Protein AF-A0A2E0BQM4-F1 (afdb_monomer_lite)

Foldseek 3Di:
DQVLAPDPQLSVQVVQLCVQAVFAADPVGWTKWKAKAALQQAHDPPSPDHQPAFDKAADDLVQWDLPLQDDDDGADKTFHPVVRVVPHDVVNNIWMFMKIGHNNQWRYQHPPPVSGMTGGRMIHGHGTCPDDDDDRPDPPPPPPVDPPDDDDDDDPVPPDDPVVVVVPPDDDDDDDDDD

pLDDT: mean 78.63, std 21.21, range [36.03, 98.5]

Radius of gyration: 24.79 Å; chains: 1; bounding box: 65×55×66 Å

Structure (mmCIF, N/CA/C/O backbone):
data_AF-A0A2E0BQM4-F1
#
_entry.id   AF-A0A2E0BQM4-F1
#
loop_
_atom_site.group_PDB
_atom_site.id
_atom_site.type_symbol
_atom_site.label_atom_id
_atom_site.label_alt_id
_atom_site.label_comp_id
_atom_site.label_asym_id
_atom_site.label_entity_id
_atom_site.label_seq_id
_atom_site.pdbx_PDB_ins_code
_atom_site.Cartn_x
_atom_site.Cartn_y
_atom_site.Cartn_z
_atom_site.occupancy
_atom_site.B_iso_or_equiv
_atom_site.auth_seq_id
_atom_site.auth_comp_id
_atom_site.auth_asym_id
_atom_site.auth_atom_id
_atom_site.pdbx_PDB_model_num
ATOM 1 N N . ASN A 1 1 ? -5.227 -2.076 -16.534 1.00 88.50 1 ASN A N 1
ATOM 2 C CA . ASN A 1 1 ? -4.672 -1.582 -15.253 1.00 88.50 1 ASN A CA 1
ATOM 3 C C . ASN A 1 1 ? -3.156 -1.516 -15.247 1.00 88.50 1 ASN A C 1
ATOM 5 O O . ASN A 1 1 ? -2.644 -0.411 -15.258 1.00 88.50 1 ASN A O 1
ATOM 9 N N . LEU A 1 2 ? -2.417 -2.635 -15.259 1.00 90.25 2 LEU A N 1
ATOM 10 C CA . LEU A 1 2 ? -0.943 -2.590 -15.176 1.00 90.25 2 LEU A CA 1
ATOM 11 C C . LEU A 1 2 ? -0.304 -1.766 -16.303 1.00 90.25 2 LEU A C 1
ATOM 13 O O . LEU A 1 2 ? 0.498 -0.883 -16.030 1.00 90.25 2 LEU A O 1
ATOM 17 N N . MET A 1 3 ? -0.739 -1.988 -17.546 1.00 91.69 3 MET A N 1
ATOM 18 C CA . MET A 1 3 ? -0.240 -1.259 -18.721 1.00 91.69 3 MET A CA 1
ATOM 19 C C . MET A 1 3 ? -0.570 0.244 -18.713 1.00 91.69 3 MET A C 1
ATOM 21 O O . MET A 1 3 ? 0.058 1.006 -19.437 1.00 91.69 3 MET A O 1
ATOM 25 N N . GLU A 1 4 ? -1.519 0.679 -17.876 1.00 94.69 4 GLU A N 1
ATOM 26 C CA . GLU A 1 4 ? -1.858 2.099 -17.688 1.00 94.69 4 GLU A CA 1
ATOM 27 C C . GLU A 1 4 ? -0.923 2.786 -16.680 1.00 94.69 4 GLU A C 1
ATOM 29 O O . GLU A 1 4 ? -0.956 4.006 -16.515 1.00 94.69 4 GLU A O 1
ATOM 34 N N . ASN A 1 5 ? -0.081 2.019 -15.976 1.00 95.88 5 ASN A N 1
ATOM 35 C CA . ASN A 1 5 ? 0.909 2.580 -15.072 1.00 95.88 5 ASN A CA 1
ATOM 36 C C . ASN A 1 5 ? 1.942 3.378 -15.889 1.00 95.88 5 ASN A C 1
ATOM 38 O O . ASN A 1 5 ? 2.628 2.798 -16.732 1.00 95.88 5 ASN A O 1
ATOM 42 N N . PRO A 1 6 ? 2.134 4.681 -15.627 1.00 94.81 6 PRO A N 1
ATOM 43 C CA . PRO A 1 6 ? 3.023 5.516 -16.434 1.00 94.81 6 PRO A CA 1
ATOM 44 C C . PRO A 1 6 ? 4.513 5.168 -16.277 1.00 94.81 6 PRO A C 1
ATOM 46 O O . PRO A 1 6 ? 5.344 5.715 -17.000 1.00 94.81 6 PRO A O 1
ATOM 49 N N . SER A 1 7 ? 4.878 4.308 -15.319 1.00 94.06 7 SER A N 1
ATOM 50 C CA . SER A 1 7 ? 6.255 3.876 -15.084 1.00 94.06 7 SER A CA 1
ATOM 51 C C . SER A 1 7 ? 6.457 2.436 -15.542 1.00 94.06 7 SER A C 1
ATOM 53 O O . SER A 1 7 ? 6.011 1.506 -14.876 1.00 94.06 7 SER A O 1
ATOM 55 N N . MET A 1 8 ? 7.208 2.247 -16.631 1.00 92.50 8 MET A N 1
ATOM 56 C CA . MET A 1 8 ? 7.639 0.919 -17.095 1.00 92.50 8 MET A CA 1
ATOM 57 C C . MET A 1 8 ? 8.394 0.145 -16.009 1.00 92.50 8 MET A C 1
ATOM 59 O O . MET A 1 8 ? 8.201 -1.056 -15.851 1.00 92.50 8 MET A O 1
ATOM 63 N N . GLN A 1 9 ? 9.212 0.846 -15.222 1.00 92.00 9 GLN A N 1
ATOM 64 C CA . GLN A 1 9 ? 9.917 0.253 -14.092 1.00 92.00 9 GLN A CA 1
ATOM 65 C C . GLN A 1 9 ? 8.929 -0.281 -13.047 1.00 92.00 9 GLN A C 1
ATOM 67 O O . GLN A 1 9 ? 9.058 -1.417 -12.607 1.00 92.00 9 GLN A O 1
ATOM 72 N N . SER A 1 10 ? 7.905 0.502 -12.692 1.00 93.19 10 SER A N 1
ATOM 73 C CA . SER A 1 10 ? 6.880 0.051 -11.746 1.00 93.19 10 SER A CA 1
ATOM 74 C C . SER A 1 10 ? 6.067 -1.125 -12.285 1.00 93.19 10 SER A C 1
ATOM 76 O O . SER A 1 10 ? 5.578 -1.914 -11.482 1.00 93.19 10 SER A O 1
ATOM 78 N N . GLN A 1 11 ? 5.889 -1.233 -13.606 1.00 92.81 11 GLN A N 1
ATOM 79 C CA . GLN A 1 11 ? 5.197 -2.369 -14.213 1.00 92.81 11 GLN A CA 1
ATOM 80 C C . GLN A 1 11 ? 5.981 -3.668 -14.002 1.00 92.81 11 GLN A C 1
ATOM 82 O O . GLN A 1 11 ? 5.405 -4.655 -13.556 1.00 92.81 11 GLN A O 1
ATOM 87 N N . GLN A 1 12 ? 7.290 -3.642 -14.274 1.00 90.38 12 GLN A N 1
ATOM 88 C CA . GLN A 1 12 ? 8.190 -4.783 -14.068 1.00 90.38 12 GLN A CA 1
ATOM 89 C C . GLN A 1 12 ? 8.298 -5.146 -12.584 1.00 90.38 12 GLN A C 1
ATOM 91 O O . GLN A 1 12 ? 8.082 -6.288 -12.206 1.00 90.38 12 GLN A O 1
ATOM 96 N N . GLU A 1 13 ? 8.532 -4.153 -11.727 1.00 90.12 13 GLU A N 1
ATOM 97 C CA . GLU A 1 13 ? 8.647 -4.357 -10.280 1.00 90.12 13 GLU A CA 1
ATOM 98 C C . GLU A 1 13 ? 7.381 -4.959 -9.652 1.00 90.12 13 GLU A C 1
ATOM 100 O O . GLU A 1 13 ? 7.465 -5.771 -8.733 1.00 90.12 13 GLU A O 1
ATOM 105 N N . LEU A 1 14 ? 6.198 -4.550 -10.122 1.00 90.56 14 LEU A N 1
ATOM 106 C CA . LEU A 1 14 ? 4.934 -5.096 -9.633 1.00 90.56 14 LEU A CA 1
ATOM 107 C C . LEU A 1 14 ? 4.695 -6.527 -10.126 1.00 90.56 14 LEU A C 1
ATOM 109 O O . LEU A 1 14 ? 4.044 -7.295 -9.425 1.00 90.56 14 LEU A O 1
ATOM 113 N N . TYR A 1 15 ? 5.210 -6.891 -11.300 1.00 85.62 15 TYR A N 1
ATOM 114 C CA . TYR A 1 15 ? 5.159 -8.272 -11.766 1.00 85.62 15 TYR A CA 1
ATOM 115 C C . TYR A 1 15 ? 5.931 -9.189 -10.809 1.00 85.62 15 TYR A C 1
ATOM 117 O O . TYR A 1 15 ? 5.345 -10.138 -10.294 1.00 85.62 15 TYR A O 1
ATOM 125 N N . ASP A 1 16 ? 7.172 -8.826 -10.463 1.00 80.44 16 ASP A N 1
ATOM 126 C CA . ASP A 1 16 ? 7.992 -9.575 -9.500 1.00 80.44 16 ASP A CA 1
ATOM 127 C C . ASP A 1 16 ? 7.273 -9.715 -8.144 1.00 80.44 16 ASP A C 1
ATOM 129 O O . ASP A 1 16 ? 7.233 -10.787 -7.548 1.00 80.44 16 ASP A O 1
ATOM 133 N N . PHE A 1 17 ? 6.650 -8.632 -7.665 1.00 83.75 17 PHE A N 1
ATOM 134 C CA . PHE A 1 17 ? 5.876 -8.626 -6.420 1.00 83.75 17 PHE A CA 1
ATOM 135 C C . PHE A 1 17 ? 4.710 -9.624 -6.438 1.00 83.75 17 PHE A C 1
ATOM 137 O O . PHE A 1 17 ? 4.516 -10.360 -5.477 1.00 83.75 17 PHE A O 1
ATOM 144 N N . LEU A 1 18 ? 3.927 -9.641 -7.519 1.00 84.50 18 LEU A N 1
ATOM 145 C CA . LEU A 1 18 ? 2.749 -10.505 -7.648 1.00 84.50 18 LEU A CA 1
ATOM 146 C C . LEU A 1 18 ? 3.107 -11.968 -7.946 1.00 84.50 18 LEU A C 1
ATOM 148 O O . LEU A 1 18 ? 2.313 -12.853 -7.644 1.00 84.50 18 LEU A O 1
ATOM 152 N N . GLU A 1 19 ? 4.267 -12.232 -8.548 1.00 78.50 19 GLU A N 1
ATOM 153 C CA . GLU A 1 19 ? 4.766 -13.595 -8.761 1.00 78.50 19 GLU A CA 1
ATOM 154 C C . GLU A 1 19 ? 5.287 -14.208 -7.454 1.00 78.50 19 GLU A C 1
ATOM 156 O O . GLU A 1 19 ? 5.035 -15.379 -7.165 1.00 78.50 19 GLU A O 1
ATOM 161 N N . HIS A 1 20 ? 5.981 -13.408 -6.640 1.00 74.12 20 HIS A N 1
ATOM 162 C CA . HIS A 1 20 ? 6.498 -13.836 -5.341 1.00 74.12 20 HIS A CA 1
ATOM 163 C C . HIS A 1 20 ? 5.391 -13.998 -4.294 1.00 74.12 20 HIS A C 1
ATOM 165 O O . HIS A 1 20 ? 5.389 -14.959 -3.521 1.00 74.12 20 HIS A O 1
ATOM 171 N N . GLU A 1 21 ? 4.439 -13.069 -4.277 1.00 71.06 21 GLU A N 1
ATOM 172 C CA . GLU A 1 21 ? 3.349 -13.038 -3.314 1.00 71.06 21 GLU A CA 1
ATOM 173 C C . GLU A 1 21 ? 2.048 -13.440 -4.006 1.00 71.06 21 GLU A C 1
ATOM 175 O O . GLU A 1 21 ? 1.521 -12.694 -4.826 1.00 71.06 21 GLU A O 1
ATOM 180 N N . ASN A 1 22 ? 1.483 -14.595 -3.636 1.00 72.81 22 ASN A N 1
ATOM 181 C CA . ASN A 1 22 ? 0.195 -15.095 -4.144 1.00 72.81 22 ASN A CA 1
ATOM 182 C C . ASN A 1 22 ? -0.996 -14.250 -3.638 1.00 72.81 22 ASN A C 1
ATOM 184 O O . ASN A 1 22 ? -1.876 -14.730 -2.914 1.00 72.81 22 ASN A O 1
ATOM 188 N N . LEU A 1 23 ? -1.011 -12.964 -3.977 1.00 84.25 23 LEU A N 1
ATOM 189 C CA . LEU A 1 23 ? -2.038 -12.020 -3.572 1.00 84.25 23 LEU A CA 1
ATOM 190 C C . LEU A 1 23 ? -3.301 -12.195 -4.420 1.00 84.25 23 LEU A C 1
ATOM 192 O O . LEU A 1 23 ? -3.214 -12.339 -5.641 1.00 84.25 23 LEU A O 1
ATOM 196 N N . PRO A 1 24 ? -4.499 -12.136 -3.809 1.00 87.12 24 PRO A N 1
ATOM 197 C CA . PRO A 1 24 ? -5.743 -12.224 -4.557 1.00 87.12 24 PRO A CA 1
ATOM 198 C C . PRO A 1 24 ? -5.884 -11.073 -5.558 1.00 87.12 24 PRO A C 1
ATOM 200 O O . PRO A 1 24 ? -5.860 -9.899 -5.179 1.00 87.12 24 PRO A O 1
ATOM 203 N N . VAL A 1 25 ? -6.092 -11.419 -6.826 1.00 90.25 25 VAL A N 1
ATOM 204 C CA . VAL A 1 25 ? -6.466 -10.484 -7.892 1.00 90.25 25 VAL A CA 1
ATOM 205 C C . VAL A 1 25 ? -7.991 -10.392 -7.952 1.00 90.25 25 VAL A C 1
ATOM 207 O O . VAL A 1 25 ? -8.690 -11.396 -7.818 1.00 90.25 25 VAL A O 1
ATOM 210 N N . THR A 1 26 ? -8.518 -9.184 -8.115 1.00 90.94 26 THR A N 1
ATOM 211 C CA . THR A 1 26 ? -9.957 -8.922 -8.225 1.00 90.94 26 THR A CA 1
ATOM 212 C C . THR A 1 26 ? -10.405 -8.925 -9.688 1.00 90.94 26 THR A C 1
ATOM 214 O O . THR A 1 26 ? -9.606 -8.697 -10.594 1.00 90.94 26 THR A O 1
ATOM 217 N N . GLU A 1 27 ? -11.700 -9.140 -9.934 1.00 90.75 27 GLU A N 1
ATOM 218 C CA . GLU A 1 27 ? -12.287 -9.223 -11.287 1.00 90.75 27 GLU A CA 1
ATOM 219 C C . GLU A 1 27 ? -12.030 -7.978 -12.153 1.00 90.75 27 GLU A C 1
ATOM 221 O O . GLU A 1 27 ? -11.915 -8.069 -13.371 1.00 90.75 27 GLU A O 1
ATOM 226 N N . ASP A 1 28 ? -11.894 -6.807 -11.530 1.00 93.12 28 ASP A N 1
ATOM 227 C CA . ASP A 1 28 ? -11.590 -5.544 -12.206 1.00 93.12 28 ASP A CA 1
ATOM 228 C C . ASP A 1 28 ? -10.083 -5.302 -12.412 1.00 93.12 28 ASP A C 1
ATOM 230 O O . ASP A 1 28 ? -9.670 -4.186 -12.731 1.00 93.12 28 ASP A O 1
ATOM 234 N N . GLY A 1 29 ? -9.248 -6.326 -12.216 1.00 92.06 29 GLY A N 1
ATOM 235 C CA . GLY A 1 29 ? -7.803 -6.276 -12.442 1.00 92.06 29 GLY A CA 1
ATOM 236 C C . GLY A 1 29 ? -7.038 -5.445 -11.410 1.00 92.06 29 GLY A C 1
ATOM 237 O O . GLY A 1 29 ? -5.984 -4.888 -11.733 1.00 92.06 29 GLY A O 1
ATOM 238 N N . CYS A 1 30 ? -7.585 -5.281 -10.204 1.00 95.75 30 CYS A N 1
ATOM 239 C CA . CYS A 1 30 ? -6.847 -4.802 -9.034 1.00 95.75 30 CYS A CA 1
ATOM 240 C C . CYS A 1 30 ? -6.318 -6.001 -8.232 1.00 95.75 30 CYS A C 1
ATOM 242 O O . CYS A 1 30 ? -6.587 -7.151 -8.568 1.00 95.75 30 CYS A O 1
ATOM 244 N N . PHE A 1 31 ? -5.575 -5.753 -7.158 1.00 94.56 31 PHE A N 1
ATOM 245 C CA . PHE A 1 31 ? -5.162 -6.807 -6.229 1.00 94.56 31 PHE A CA 1
ATOM 246 C C . PHE A 1 31 ? -5.379 -6.379 -4.780 1.00 94.56 31 PHE A C 1
ATOM 248 O O . PHE A 1 31 ? -5.475 -5.185 -4.472 1.00 94.56 31 PHE A O 1
ATOM 255 N N . LEU A 1 32 ? -5.486 -7.369 -3.897 1.00 94.94 32 LEU A N 1
ATOM 256 C CA . LEU A 1 32 ? -5.634 -7.167 -2.463 1.00 94.94 32 LEU A CA 1
ATOM 257 C C . LEU A 1 32 ? -4.279 -7.265 -1.766 1.00 94.94 32 LEU A C 1
ATOM 259 O O . LEU A 1 32 ? -3.522 -8.207 -1.976 1.00 94.94 32 LEU A O 1
ATOM 263 N N . ALA A 1 33 ? -4.003 -6.306 -0.894 1.00 95.06 33 ALA A N 1
ATOM 264 C CA . ALA A 1 33 ? -2.838 -6.289 -0.022 1.00 95.06 33 ALA A CA 1
ATOM 265 C C . ALA A 1 33 ? -3.259 -5.941 1.411 1.00 95.06 33 ALA A C 1
ATOM 267 O O . ALA A 1 33 ? -4.426 -5.651 1.689 1.00 95.06 33 ALA A O 1
ATOM 268 N N . TYR A 1 34 ? -2.301 -5.951 2.330 1.00 94.88 34 TYR A N 1
ATOM 269 C CA . TYR A 1 34 ? -2.534 -5.722 3.750 1.00 94.88 34 TYR A CA 1
ATOM 270 C C . TYR A 1 34 ? -1.820 -4.464 4.228 1.00 94.88 34 TYR A C 1
ATOM 272 O O . TYR A 1 34 ? -0.800 -4.030 3.677 1.00 94.88 34 TYR A O 1
ATOM 280 N N . LYS A 1 35 ? -2.355 -3.874 5.297 1.00 95.12 35 LYS A N 1
ATOM 281 C CA . LYS A 1 35 ? -1.763 -2.712 5.954 1.00 95.12 35 LYS A CA 1
ATOM 282 C C . LYS A 1 35 ? -2.065 -2.723 7.446 1.00 95.12 35 LYS A C 1
ATOM 284 O O . LYS A 1 35 ? -3.229 -2.765 7.829 1.00 95.12 35 LYS A O 1
ATOM 289 N N . ALA A 1 36 ? -1.033 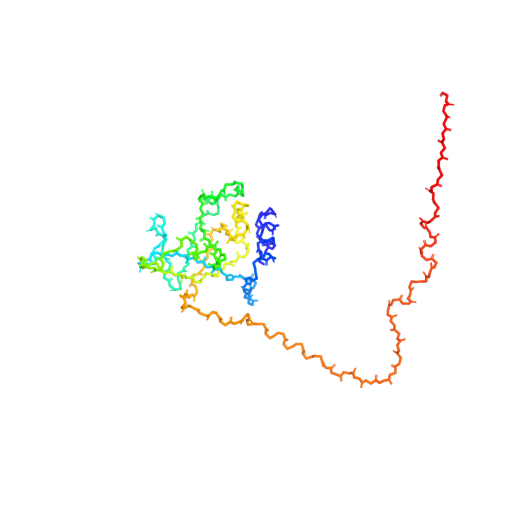-2.614 8.283 1.00 94.75 36 ALA A N 1
ATOM 290 C CA . ALA A 1 36 ? -1.230 -2.384 9.709 1.00 94.75 36 ALA A CA 1
ATOM 291 C C . ALA A 1 36 ? -1.433 -0.888 9.975 1.00 94.75 36 ALA A C 1
ATOM 293 O O . ALA A 1 36 ? -0.713 -0.025 9.451 1.00 94.75 36 ALA A O 1
ATOM 294 N N . VAL A 1 37 ? -2.434 -0.592 10.790 1.00 95.88 37 VAL A N 1
ATOM 295 C CA . VAL A 1 37 ? -2.886 0.746 11.165 1.00 95.88 37 VAL A CA 1
ATOM 296 C C . VAL A 1 37 ? -3.113 0.777 12.670 1.00 95.88 37 VAL A C 1
ATOM 298 O O . VAL A 1 37 ? -3.234 -0.264 13.312 1.00 95.88 37 VAL A O 1
ATOM 301 N N . ARG A 1 38 ? -3.147 1.972 13.248 1.00 95.50 38 ARG A N 1
ATOM 302 C CA . ARG A 1 38 ? -3.345 2.143 14.690 1.00 95.50 38 ARG A CA 1
ATOM 303 C C . ARG A 1 38 ? -4.751 1.702 15.112 1.00 95.50 38 ARG A C 1
ATOM 305 O O . ARG A 1 38 ? -5.635 1.476 14.279 1.00 95.50 38 ARG A O 1
ATOM 312 N N . SER A 1 39 ? -4.978 1.648 16.421 1.00 94.50 39 SER A N 1
ATOM 313 C CA . SER A 1 39 ? -6.292 1.359 17.010 1.00 94.50 39 SER A CA 1
ATOM 314 C C . SER A 1 39 ? -7.399 2.321 16.550 1.00 94.50 39 SER A C 1
ATOM 316 O O . SER A 1 39 ? -8.558 1.927 16.470 1.00 94.50 39 SER A O 1
ATOM 318 N N . ASP A 1 40 ? -7.043 3.558 16.190 1.00 95.62 40 ASP A N 1
ATOM 319 C CA . ASP A 1 40 ? -7.932 4.596 15.650 1.00 95.62 40 ASP A CA 1
ATOM 320 C C . ASP A 1 40 ? -8.010 4.611 14.109 1.00 95.62 40 ASP A C 1
ATOM 322 O O . ASP A 1 40 ? -8.478 5.587 13.524 1.00 95.62 40 ASP A O 1
ATOM 326 N N . PHE A 1 41 ? -7.525 3.554 13.448 1.00 96.38 41 PHE A N 1
ATOM 327 C CA . PHE A 1 41 ? -7.446 3.408 11.989 1.00 96.38 41 PHE A CA 1
ATOM 328 C C . PHE A 1 41 ? -6.559 4.437 11.274 1.00 96.38 41 PHE A C 1
ATOM 330 O O . PHE A 1 41 ? -6.517 4.480 10.040 1.00 96.38 41 PHE A O 1
ATOM 337 N N . LYS A 1 42 ? -5.782 5.248 11.996 1.00 97.00 42 LYS A N 1
ATOM 338 C CA . LYS A 1 42 ? -4.801 6.127 11.358 1.00 97.00 42 LYS A CA 1
ATOM 339 C C . LYS A 1 42 ? -3.549 5.364 10.943 1.00 97.00 42 LYS A C 1
ATOM 341 O O . LYS A 1 42 ? -3.181 4.343 11.528 1.00 97.00 42 LYS A O 1
ATOM 346 N N . ASP A 1 43 ? -2.861 5.868 9.918 1.00 93.94 43 ASP A N 1
ATOM 347 C CA . ASP A 1 43 ? -1.598 5.269 9.487 1.00 93.94 43 ASP A CA 1
ATOM 348 C C . ASP A 1 43 ? -0.551 5.276 10.616 1.00 93.94 43 ASP A C 1
ATOM 350 O O . ASP A 1 43 ? -0.459 6.206 11.421 1.00 93.94 43 ASP A O 1
ATOM 354 N N . LYS A 1 44 ? 0.262 4.217 10.668 1.00 89.31 44 LYS A N 1
ATOM 355 C CA . LYS A 1 44 ? 1.118 3.919 11.819 1.00 89.31 44 LYS A CA 1
ATOM 356 C C . LYS A 1 44 ? 2.161 4.995 12.127 1.00 89.31 44 LYS A C 1
ATOM 358 O O . LYS A 1 44 ? 2.443 5.243 13.300 1.00 89.31 44 LYS A O 1
ATOM 363 N N . TRP A 1 45 ? 2.695 5.674 11.113 1.00 87.44 45 TRP A N 1
ATOM 364 C CA . TRP A 1 45 ? 3.816 6.603 11.287 1.00 87.44 45 TRP A CA 1
ATOM 365 C C . TRP A 1 45 ? 3.377 8.059 11.417 1.00 87.44 45 TRP A C 1
ATOM 367 O O . TRP A 1 45 ? 3.718 8.703 12.407 1.00 87.44 45 TRP A O 1
ATOM 377 N N . LYS A 1 46 ? 2.625 8.593 10.449 1.00 89.56 46 LYS A N 1
ATOM 378 C CA . LYS A 1 46 ? 2.254 10.016 10.424 1.00 89.56 46 LYS A CA 1
ATOM 379 C C . LYS A 1 46 ? 0.896 10.288 11.059 1.00 89.56 46 LYS A C 1
ATOM 381 O O . LYS A 1 46 ? 0.654 11.415 11.479 1.00 89.56 46 LYS A O 1
ATOM 386 N N . GLY A 1 47 ? 0.017 9.290 11.121 1.00 92.88 47 GLY A N 1
ATOM 387 C CA . GLY A 1 47 ? -1.331 9.433 11.671 1.00 92.88 47 GLY A CA 1
ATOM 388 C C . GLY A 1 47 ? -2.215 10.420 10.894 1.00 92.88 47 GLY A C 1
ATOM 389 O O . GLY A 1 47 ? -3.087 11.062 11.471 1.00 92.88 47 GLY A O 1
ATOM 390 N N . THR A 1 48 ? -1.947 10.606 9.602 1.00 94.25 48 THR A N 1
ATOM 391 C CA . THR A 1 48 ? -2.619 11.579 8.728 1.00 94.25 48 THR A CA 1
ATOM 392 C C . THR A 1 48 ? -3.777 10.946 7.961 1.00 94.25 48 THR A C 1
ATOM 394 O O . THR A 1 48 ? -4.853 11.537 7.872 1.00 94.25 48 THR A O 1
ATOM 397 N N . PHE A 1 49 ? -3.576 9.746 7.420 1.00 96.81 49 PHE A N 1
ATOM 398 C CA . PHE A 1 49 ? -4.564 9.065 6.586 1.00 96.81 49 PHE A CA 1
ATOM 399 C C . PHE A 1 49 ? -5.515 8.228 7.435 1.00 96.81 49 PHE A C 1
ATOM 401 O O . PHE A 1 49 ? -5.075 7.522 8.342 1.00 96.81 49 PHE A O 1
ATOM 408 N N . ASP A 1 50 ? -6.811 8.315 7.137 1.00 97.62 50 ASP A N 1
ATOM 409 C CA . ASP A 1 50 ? -7.846 7.466 7.725 1.00 97.62 50 ASP A CA 1
ATOM 410 C C . ASP A 1 50 ? -7.984 6.174 6.922 1.00 97.62 50 ASP A C 1
ATOM 412 O O . ASP A 1 50 ? -8.236 6.218 5.722 1.00 97.62 50 ASP A O 1
ATOM 416 N N . ASN A 1 51 ? -7.809 5.039 7.589 1.00 97.94 51 ASN A N 1
ATOM 417 C CA . ASN A 1 51 ? -7.886 3.714 6.986 1.00 97.94 51 ASN A CA 1
ATOM 418 C C . ASN A 1 51 ? -9.099 2.933 7.498 1.00 97.94 51 ASN A C 1
ATOM 420 O O . ASN A 1 51 ? -9.066 1.704 7.559 1.00 97.94 51 ASN A O 1
ATOM 424 N N . SER A 1 52 ? -10.158 3.624 7.911 1.00 97.81 52 SER A N 1
ATOM 425 C CA . SER A 1 52 ? -11.442 2.979 8.175 1.00 97.81 52 SER A CA 1
ATOM 426 C C . SER A 1 52 ? -11.963 2.309 6.897 1.00 97.81 52 SER A C 1
ATOM 428 O O . SER A 1 52 ? -11.705 2.775 5.786 1.00 97.81 52 SER A O 1
ATOM 430 N N . VAL A 1 53 ? -12.709 1.212 7.033 1.00 97.75 53 VAL A N 1
ATOM 431 C CA . VAL A 1 53 ? -13.275 0.491 5.879 1.00 97.75 53 VAL A CA 1
ATOM 432 C C . VAL A 1 53 ? -14.143 1.429 5.028 1.00 97.75 53 VAL A C 1
ATOM 434 O O . VAL A 1 53 ? -14.934 2.210 5.557 1.00 97.75 53 VAL A O 1
ATOM 437 N N . GLY A 1 54 ? -13.971 1.364 3.707 1.00 97.25 54 GLY A N 1
ATOM 438 C CA . GLY A 1 54 ? -14.598 2.234 2.711 1.00 97.25 54 GLY A CA 1
ATOM 439 C C . GLY A 1 54 ? -13.836 3.533 2.428 1.00 97.25 54 GLY A C 1
ATOM 440 O O . GLY A 1 54 ? -14.243 4.293 1.551 1.00 97.25 54 GLY A O 1
ATOM 441 N N . GLN A 1 55 ? -12.747 3.826 3.149 1.00 98.25 55 GLN A N 1
ATOM 442 C CA . GLN A 1 55 ? -11.930 5.006 2.868 1.00 98.25 55 GLN A CA 1
ATOM 443 C C . GLN A 1 55 ? -10.994 4.779 1.681 1.00 98.25 55 GLN A C 1
ATOM 445 O O . GLN A 1 55 ? -10.392 3.717 1.521 1.00 98.25 55 GLN A O 1
ATOM 450 N N . VAL A 1 56 ? -10.816 5.834 0.889 1.00 98.31 56 VAL A N 1
ATOM 451 C CA . VAL A 1 56 ? -9.824 5.896 -0.185 1.00 98.31 56 VAL A CA 1
ATOM 452 C C . VAL A 1 56 ? -8.699 6.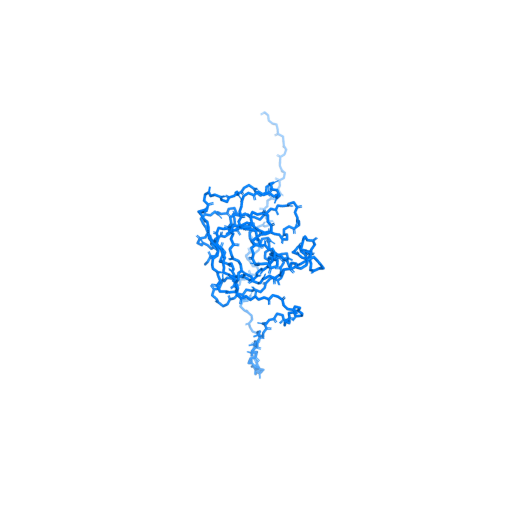814 0.265 1.00 98.31 56 VAL A C 1
ATOM 454 O O . VAL A 1 56 ? -8.907 8.005 0.497 1.00 98.31 56 VAL A O 1
ATOM 457 N N . CYS A 1 57 ? -7.495 6.263 0.384 1.00 98.06 57 CYS A N 1
ATOM 458 C CA . CYS A 1 57 ? -6.300 7.041 0.679 1.00 98.06 57 CYS A CA 1
ATOM 459 C C . CYS A 1 57 ? -5.576 7.347 -0.623 1.00 98.06 57 CYS A C 1
ATOM 461 O O . CYS A 1 57 ? -5.186 6.432 -1.346 1.00 98.06 57 CYS A O 1
ATOM 463 N N . GLU A 1 58 ? -5.358 8.629 -0.902 1.00 97.88 58 GLU A N 1
ATOM 464 C CA . GLU A 1 58 ? -4.657 9.064 -2.104 1.00 97.88 58 GLU A CA 1
ATOM 465 C C . GLU A 1 58 ? -3.688 10.213 -1.835 1.00 97.88 58 GLU A C 1
ATOM 467 O O . GLU A 1 58 ? -3.878 11.052 -0.952 1.00 97.88 58 GLU A O 1
ATOM 472 N N . MET A 1 59 ? -2.623 10.256 -2.626 1.00 96.56 59 MET A N 1
ATOM 473 C CA . MET A 1 59 ? -1.689 11.369 -2.670 1.00 96.56 59 MET A CA 1
ATOM 474 C C . MET A 1 59 ? -1.186 11.581 -4.094 1.00 96.56 59 MET A C 1
ATOM 476 O O . MET A 1 59 ? -1.260 10.695 -4.939 1.00 96.56 59 MET A O 1
ATOM 480 N N . ARG A 1 60 ? -0.636 12.766 -4.384 1.00 97.25 60 ARG A N 1
ATOM 481 C CA . ARG A 1 60 ? -0.028 13.014 -5.699 1.00 97.25 60 ARG A CA 1
ATOM 482 C C . ARG A 1 60 ? 1.086 11.994 -5.944 1.00 97.25 60 ARG A C 1
ATOM 484 O O . ARG A 1 60 ? 2.000 11.916 -5.130 1.00 97.25 60 ARG A O 1
ATOM 491 N N . ARG A 1 61 ? 1.065 11.298 -7.085 1.00 97.00 61 ARG A N 1
ATOM 492 C CA . ARG A 1 61 ? 2.091 10.309 -7.469 1.00 97.00 61 ARG A CA 1
ATOM 493 C C . ARG A 1 61 ? 3.519 10.844 -7.345 1.00 97.00 61 ARG A C 1
ATOM 495 O O . ARG A 1 61 ? 4.364 10.187 -6.765 1.00 97.00 61 ARG A O 1
ATOM 502 N N . ALA A 1 62 ? 3.748 12.092 -7.758 1.00 96.00 62 ALA A N 1
ATOM 503 C CA . ALA A 1 62 ? 5.039 12.780 -7.630 1.00 96.00 62 ALA A CA 1
ATOM 504 C C . ALA A 1 62 ? 5.503 13.040 -6.174 1.00 96.00 62 ALA A C 1
ATOM 506 O O . ALA A 1 62 ? 6.555 13.635 -5.955 1.00 96.00 62 ALA A O 1
ATOM 507 N N . LYS A 1 63 ? 4.698 12.686 -5.165 1.00 95.75 63 LYS A N 1
ATOM 508 C CA . LYS A 1 63 ? 5.060 12.710 -3.737 1.00 95.75 63 LYS A CA 1
ATOM 509 C C . LYS A 1 63 ? 5.389 11.322 -3.184 1.00 95.75 63 LYS A C 1
ATOM 511 O O . LYS A 1 63 ? 5.696 11.222 -1.998 1.00 95.75 63 LYS A O 1
ATOM 516 N N . VAL A 1 64 ? 5.315 10.290 -4.016 1.00 96.12 64 VAL A N 1
ATOM 517 C CA . VAL A 1 64 ? 5.728 8.927 -3.699 1.00 96.12 64 VAL A CA 1
ATOM 518 C C . VAL A 1 64 ? 7.122 8.714 -4.277 1.00 96.12 64 VAL A C 1
ATOM 520 O O . VAL A 1 64 ? 7.379 9.096 -5.414 1.00 96.12 64 VAL A O 1
ATOM 523 N N . ASP A 1 65 ? 8.020 8.148 -3.481 1.00 94.19 65 ASP A N 1
ATOM 524 C CA . ASP A 1 65 ? 9.386 7.846 -3.896 1.00 94.19 65 ASP A CA 1
ATOM 525 C C . ASP A 1 65 ? 9.393 6.621 -4.825 1.00 94.19 65 ASP A C 1
ATOM 527 O O . ASP A 1 65 ? 8.943 5.536 -4.440 1.00 94.19 65 ASP A O 1
ATOM 531 N N . ASP A 1 66 ? 9.904 6.797 -6.037 1.00 93.00 66 ASP A N 1
ATOM 532 C CA . ASP A 1 66 ? 10.043 5.780 -7.079 1.00 93.00 66 ASP A CA 1
ATOM 533 C C . ASP A 1 66 ? 11.366 5.000 -6.989 1.00 93.00 66 ASP A C 1
ATOM 535 O O . ASP A 1 66 ? 11.531 3.969 -7.640 1.00 93.00 66 ASP A O 1
ATOM 539 N N . ASN A 1 67 ? 12.302 5.414 -6.134 1.00 91.31 67 ASN A N 1
ATOM 540 C CA . ASN A 1 67 ? 13.570 4.721 -5.972 1.00 91.31 67 ASN A CA 1
ATOM 541 C C . ASN A 1 67 ? 13.407 3.436 -5.148 1.00 91.31 67 ASN A C 1
ATOM 543 O O . ASN A 1 67 ? 13.408 3.457 -3.909 1.00 91.31 67 ASN A O 1
ATOM 547 N N . ARG A 1 68 ? 13.346 2.288 -5.832 1.00 89.50 68 ARG A N 1
ATOM 548 C CA . ARG A 1 68 ? 13.245 0.954 -5.213 1.00 89.50 68 ARG A CA 1
ATOM 549 C C . ARG A 1 68 ? 14.384 0.594 -4.251 1.00 89.50 68 ARG A C 1
ATOM 551 O O . ARG A 1 68 ? 14.192 -0.237 -3.371 1.00 89.50 68 ARG A O 1
ATOM 558 N N . LYS A 1 69 ? 15.562 1.220 -4.387 1.00 88.56 69 LYS A N 1
ATOM 559 C CA . LYS A 1 69 ? 16.737 0.937 -3.537 1.00 88.56 69 LYS A CA 1
ATOM 560 C C . LYS A 1 69 ? 16.592 1.503 -2.123 1.00 88.56 69 LYS A C 1
ATOM 562 O O . LYS A 1 69 ? 17.391 1.178 -1.250 1.00 88.56 69 LYS A O 1
ATOM 567 N N . VAL A 1 70 ? 15.610 2.379 -1.905 1.00 84.94 70 VAL A N 1
ATOM 568 C CA . VAL A 1 70 ? 15.298 2.946 -0.593 1.00 84.94 70 VAL A CA 1
ATOM 569 C C . VAL A 1 70 ? 14.146 2.170 0.023 1.00 84.94 70 VAL A C 1
ATOM 571 O O . VAL A 1 70 ? 13.050 2.121 -0.529 1.00 84.94 70 VAL A O 1
ATOM 574 N N . GLY A 1 71 ? 14.398 1.601 1.196 1.00 78.00 71 GLY A N 1
ATOM 575 C CA . GLY A 1 71 ? 13.449 0.729 1.866 1.00 78.00 71 GLY A CA 1
ATOM 576 C C . GLY A 1 71 ? 12.233 1.409 2.469 1.00 78.00 71 GLY A C 1
ATOM 577 O O . GLY A 1 71 ? 11.093 1.043 2.199 1.00 78.00 71 GLY A O 1
ATOM 578 N N . CYS A 1 72 ? 12.465 2.400 3.325 1.00 82.75 72 CYS A N 1
ATOM 579 C CA . CYS A 1 72 ? 11.410 3.161 3.982 1.00 82.75 72 CYS A CA 1
ATOM 580 C C . CYS A 1 72 ? 11.496 4.608 3.506 1.00 82.75 72 CYS A C 1
ATOM 582 O O . CYS A 1 72 ? 12.427 5.326 3.870 1.00 82.75 72 CYS A O 1
ATOM 584 N N . SER A 1 73 ? 10.548 5.024 2.667 1.00 88.88 73 SER A N 1
ATOM 585 C CA . SER A 1 73 ? 10.527 6.371 2.096 1.00 88.88 73 SER A CA 1
ATOM 586 C C . SER A 1 73 ? 9.109 6.941 2.016 1.00 88.88 73 SER A C 1
ATOM 588 O O . SER A 1 73 ? 8.180 6.432 2.637 1.00 88.88 73 SER A O 1
ATOM 590 N N . GLN A 1 74 ? 8.925 8.058 1.317 1.00 91.06 74 GLN A N 1
ATOM 591 C CA . GLN A 1 74 ? 7.618 8.685 1.155 1.00 91.06 74 GLN A CA 1
ATOM 592 C C . GLN A 1 74 ? 6.721 7.842 0.246 1.00 91.06 74 GLN A C 1
ATOM 594 O O . GLN A 1 74 ? 7.091 7.508 -0.874 1.00 91.06 74 GLN A O 1
ATOM 599 N N . GLY A 1 75 ? 5.517 7.536 0.718 1.00 92.62 75 GLY A N 1
ATOM 600 C CA . GLY A 1 75 ? 4.528 6.796 -0.051 1.00 92.62 75 GLY A CA 1
ATOM 601 C C . GLY A 1 75 ? 3.438 6.210 0.827 1.00 92.62 75 GLY A C 1
ATOM 602 O O . GLY A 1 75 ? 3.570 6.137 2.054 1.00 92.62 75 GLY A O 1
ATOM 603 N N . LEU A 1 76 ? 2.354 5.786 0.188 1.00 95.62 76 LEU A N 1
ATOM 604 C CA . LEU A 1 76 ? 1.368 4.937 0.830 1.00 95.62 76 LEU A CA 1
ATOM 605 C C . LEU A 1 76 ? 1.863 3.491 0.746 1.00 95.62 76 LEU A C 1
ATOM 607 O O . LEU A 1 76 ? 1.968 2.930 -0.341 1.00 95.62 76 LEU A O 1
ATOM 611 N N . HIS A 1 77 ? 2.193 2.907 1.898 1.00 94.50 77 HIS A N 1
ATOM 612 C CA . HIS A 1 77 ? 2.688 1.532 1.973 1.00 94.50 77 HIS A CA 1
ATOM 613 C C . HIS A 1 77 ? 1.565 0.526 2.220 1.00 94.50 77 HIS A C 1
ATOM 615 O O . HIS A 1 77 ? 0.701 0.764 3.077 1.00 94.50 77 HIS A O 1
ATOM 621 N N . ALA A 1 78 ? 1.663 -0.600 1.523 1.00 94.75 78 ALA A N 1
ATOM 622 C CA . ALA A 1 78 ? 0.908 -1.834 1.715 1.00 94.75 78 ALA A CA 1
ATOM 623 C C . ALA A 1 78 ? 1.812 -3.019 1.333 1.00 94.75 78 ALA A C 1
ATOM 625 O O . ALA A 1 78 ? 2.865 -2.811 0.727 1.00 94.75 78 ALA A O 1
ATOM 626 N N . GLY A 1 79 ? 1.437 -4.240 1.695 1.00 92.94 79 GLY A N 1
ATOM 627 C CA . GLY A 1 79 ? 2.263 -5.407 1.394 1.00 92.94 79 GLY A CA 1
ATOM 628 C C . GLY A 1 79 ? 1.584 -6.733 1.689 1.00 92.94 79 GLY A C 1
ATOM 629 O O . GLY A 1 79 ? 0.389 -6.775 1.997 1.00 92.94 79 GLY A O 1
ATOM 630 N N . ALA A 1 80 ? 2.366 -7.801 1.608 1.00 90.62 80 ALA A N 1
ATOM 631 C CA . ALA A 1 80 ? 1.964 -9.140 1.997 1.00 90.62 80 ALA A CA 1
ATOM 632 C C . ALA A 1 80 ? 1.619 -9.211 3.489 1.00 90.62 80 ALA A C 1
ATOM 634 O O . ALA A 1 80 ? 2.096 -8.423 4.312 1.00 90.62 80 ALA A O 1
ATOM 635 N N . LEU A 1 81 ? 0.782 -10.182 3.853 1.00 88.19 81 LEU A N 1
ATOM 636 C CA . LEU A 1 81 ? 0.323 -10.331 5.231 1.00 88.19 81 LEU A CA 1
ATOM 637 C C . LEU A 1 81 ? 1.489 -10.600 6.193 1.00 88.19 81 LEU A C 1
ATOM 639 O O . LEU A 1 81 ? 1.516 -10.007 7.267 1.00 88.19 81 LEU A O 1
ATOM 643 N N . ASN A 1 82 ? 2.458 -11.433 5.798 1.00 85.44 82 ASN A N 1
ATOM 644 C CA . ASN A 1 82 ? 3.624 -11.772 6.623 1.00 85.44 82 ASN A CA 1
ATOM 645 C C . ASN A 1 82 ? 4.455 -10.530 6.958 1.00 85.44 82 ASN A C 1
ATOM 647 O O . ASN A 1 82 ? 4.733 -10.262 8.128 1.00 85.44 82 ASN A O 1
ATOM 651 N N . TYR A 1 83 ? 4.750 -9.707 5.951 1.00 84.12 83 TYR A N 1
ATOM 652 C CA . TYR A 1 83 ? 5.429 -8.430 6.147 1.00 84.12 83 TYR A CA 1
ATOM 653 C C . TYR A 1 83 ? 4.670 -7.518 7.111 1.00 84.12 83 TYR A C 1
ATOM 655 O O . TYR A 1 83 ? 5.246 -6.940 8.035 1.00 84.12 83 TYR A O 1
ATOM 663 N N . VAL A 1 84 ? 3.354 -7.408 6.925 1.00 86.56 84 VAL A N 1
ATOM 664 C CA . VAL A 1 84 ? 2.495 -6.559 7.755 1.00 86.56 84 VAL A CA 1
ATOM 665 C C . VAL A 1 84 ? 2.391 -7.060 9.190 1.00 86.56 84 VAL A C 1
ATOM 667 O O . VAL A 1 84 ? 2.414 -6.245 10.113 1.00 86.56 84 VAL A O 1
ATOM 670 N N . ALA A 1 85 ? 2.335 -8.373 9.388 1.00 85.19 85 ALA A N 1
ATOM 671 C CA . ALA A 1 85 ? 2.343 -8.998 10.703 1.00 85.19 85 ALA A CA 1
ATOM 672 C C . ALA A 1 85 ? 3.673 -8.772 11.440 1.00 85.19 85 ALA A C 1
ATOM 674 O O . ALA A 1 85 ? 3.660 -8.596 12.655 1.00 85.19 85 ALA A O 1
ATOM 675 N N . ASN A 1 86 ? 4.798 -8.698 10.720 1.00 84.38 86 ASN A N 1
ATOM 676 C CA . ASN A 1 86 ? 6.115 -8.474 11.321 1.00 84.38 86 ASN A CA 1
ATOM 677 C C . ASN A 1 86 ? 6.278 -7.072 11.927 1.00 84.38 86 ASN A C 1
ATOM 679 O O . ASN A 1 86 ? 6.958 -6.923 12.942 1.00 84.38 86 ASN A O 1
ATOM 683 N N . TYR A 1 87 ? 5.686 -6.032 11.321 1.00 83.50 87 TYR A N 1
ATOM 684 C CA . TYR A 1 87 ? 5.777 -4.667 11.861 1.00 83.50 87 TYR A CA 1
ATOM 685 C C . TYR A 1 87 ? 4.516 -4.203 12.593 1.00 83.50 87 TYR A C 1
ATOM 687 O O . TYR A 1 87 ? 4.594 -3.250 13.371 1.00 83.50 87 TYR A O 1
ATOM 695 N N . GLY A 1 88 ? 3.350 -4.793 12.332 1.00 81.88 88 GLY A N 1
ATOM 696 C CA . GLY A 1 88 ? 2.115 -4.569 13.082 1.00 81.88 88 GLY A CA 1
ATOM 697 C C . GLY A 1 88 ? 2.224 -5.126 14.501 1.00 81.88 88 GLY A C 1
ATOM 698 O O . GLY A 1 88 ? 2.911 -6.111 14.731 1.00 81.88 88 GLY A O 1
ATOM 699 N N . SER A 1 89 ? 1.568 -4.495 15.475 1.00 84.88 89 SER A N 1
ATOM 700 C CA . SER A 1 89 ? 1.529 -5.014 16.846 1.00 84.88 89 SER A CA 1
ATOM 701 C C . SER A 1 89 ? 0.085 -5.159 17.308 1.00 84.88 89 SER A C 1
ATOM 703 O O . SER A 1 89 ? -0.497 -4.241 17.885 1.00 84.88 89 SER A O 1
ATOM 705 N N . VAL A 1 90 ? -0.496 -6.330 17.031 1.00 78.56 90 VAL A N 1
ATOM 706 C CA . VAL A 1 90 ? -1.872 -6.667 17.436 1.00 78.56 90 VAL A CA 1
ATOM 707 C C . VAL A 1 90 ? -2.010 -6.614 18.962 1.00 78.56 90 VAL A C 1
ATOM 709 O O . VAL A 1 90 ? -2.980 -6.060 19.468 1.00 78.56 90 VAL A O 1
ATOM 712 N N . ASP A 1 91 ? -0.992 -7.070 19.700 1.00 80.56 91 ASP A N 1
ATOM 713 C CA . ASP A 1 91 ? -0.953 -6.995 21.169 1.00 80.56 91 ASP A CA 1
ATOM 714 C C . ASP A 1 91 ? -0.972 -5.550 21.701 1.00 80.56 91 ASP A C 1
ATOM 716 O O . ASP A 1 91 ? -1.476 -5.293 22.794 1.00 80.56 91 ASP A O 1
ATOM 720 N N . ALA A 1 92 ? -0.451 -4.590 20.927 1.00 82.06 92 ALA A N 1
ATOM 721 C CA . ALA A 1 92 ? -0.502 -3.163 21.248 1.00 82.06 92 ALA A CA 1
ATOM 722 C C . ALA A 1 92 ? -1.788 -2.471 20.750 1.00 82.06 92 ALA A C 1
ATOM 724 O O . ALA A 1 92 ? -1.944 -1.262 20.939 1.00 82.06 92 ALA A O 1
ATOM 725 N N . GLY A 1 93 ? -2.712 -3.219 20.136 1.00 86.31 93 GLY A N 1
ATOM 726 C CA . GLY A 1 93 ? -3.997 -2.726 19.640 1.00 86.31 93 GLY A CA 1
ATOM 727 C C . GLY A 1 93 ? -3.986 -2.221 18.195 1.00 86.31 93 GLY A C 1
ATOM 728 O O . GLY A 1 93 ? -4.926 -1.529 17.804 1.00 86.31 93 GLY A O 1
ATOM 729 N N . ASP A 1 94 ? -2.956 -2.527 17.399 1.00 92.38 94 ASP A N 1
ATOM 730 C CA . ASP A 1 94 ? -2.992 -2.242 15.962 1.00 92.38 94 ASP A CA 1
ATOM 731 C C . ASP A 1 94 ? -4.048 -3.106 15.256 1.00 92.38 94 ASP A C 1
ATOM 733 O O . ASP A 1 94 ? -4.234 -4.284 15.564 1.00 92.38 94 ASP A O 1
ATOM 737 N N . ASN A 1 95 ? -4.682 -2.526 14.240 1.00 93.56 95 ASN A N 1
ATOM 738 C CA . ASN A 1 95 ? -5.569 -3.229 13.322 1.00 93.56 95 ASN A CA 1
ATOM 739 C C . ASN A 1 95 ? -4.818 -3.572 12.032 1.00 93.56 95 ASN A C 1
ATOM 741 O O . ASN A 1 95 ? -3.953 -2.818 11.587 1.00 93.56 95 ASN A O 1
ATOM 745 N N . ILE A 1 96 ? -5.194 -4.667 11.374 1.00 94.88 96 ILE A N 1
ATOM 746 C CA . ILE A 1 96 ? -4.762 -4.961 10.003 1.00 94.88 96 ILE A CA 1
ATOM 747 C C . ILE A 1 96 ? -5.965 -4.769 9.087 1.00 94.88 96 ILE A C 1
ATOM 749 O O . ILE A 1 96 ? -7.027 -5.341 9.321 1.00 94.88 96 ILE A O 1
ATOM 753 N N . VAL A 1 97 ? -5.813 -3.959 8.045 1.00 95.94 97 VAL A N 1
ATOM 754 C CA . VAL A 1 97 ? -6.851 -3.739 7.035 1.00 95.94 97 VAL A CA 1
ATOM 755 C C . VAL A 1 97 ? -6.451 -4.349 5.699 1.00 95.94 97 VAL A C 1
ATOM 757 O O . VAL A 1 97 ? -5.265 -4.450 5.376 1.00 95.94 97 VAL A O 1
ATOM 760 N N . ILE A 1 98 ? -7.461 -4.749 4.932 1.00 96.50 98 ILE A N 1
ATOM 761 C CA . ILE A 1 98 ? -7.334 -5.227 3.559 1.00 96.50 98 ILE A CA 1
ATOM 762 C C . ILE A 1 98 ? -7.529 -4.026 2.641 1.00 96.50 98 ILE A C 1
ATOM 764 O O . ILE A 1 98 ? -8.539 -3.320 2.732 1.00 96.50 98 ILE A O 1
ATOM 768 N N . VAL A 1 99 ? -6.564 -3.801 1.758 1.00 97.50 99 VAL A N 1
ATOM 769 C CA . VAL A 1 99 ? -6.586 -2.706 0.792 1.00 97.50 99 VAL A CA 1
ATOM 770 C C . VAL A 1 99 ? -6.642 -3.249 -0.625 1.00 97.50 99 VAL A C 1
ATOM 772 O O . VAL A 1 99 ? -5.915 -4.175 -0.974 1.00 97.50 99 VAL A O 1
ATOM 775 N N . LYS A 1 100 ? -7.497 -2.653 -1.447 1.00 97.62 100 LYS A N 1
ATOM 776 C CA . LYS A 1 100 ? -7.561 -2.884 -2.884 1.00 97.62 100 LYS A CA 1
ATOM 777 C C . LYS A 1 100 ? -6.707 -1.839 -3.589 1.00 97.62 100 LYS A C 1
ATOM 779 O O . LYS A 1 100 ? -6.881 -0.635 -3.378 1.00 97.62 100 LYS A O 1
ATOM 784 N N . ILE A 1 101 ? -5.777 -2.304 -4.415 1.00 98.00 101 ILE A N 1
ATOM 785 C CA . ILE A 1 101 ? -4.795 -1.465 -5.103 1.00 98.00 101 ILE A CA 1
ATOM 786 C C . ILE A 1 101 ? -4.917 -1.693 -6.601 1.00 98.00 101 ILE A C 1
ATOM 788 O O . ILE A 1 101 ? -4.867 -2.828 -7.074 1.00 98.00 101 ILE A O 1
ATOM 792 N N . ASN A 1 102 ? -5.054 -0.603 -7.354 1.00 97.75 102 ASN A N 1
ATOM 793 C CA . ASN A 1 102 ? -4.972 -0.668 -8.802 1.00 97.75 102 ASN A CA 1
ATOM 794 C C . ASN A 1 102 ? -3.488 -0.680 -9.222 1.00 97.75 102 ASN A C 1
ATOM 796 O O . ASN A 1 102 ? -2.744 0.219 -8.821 1.00 97.75 102 ASN A O 1
ATOM 800 N N . PRO A 1 103 ? -3.045 -1.643 -10.050 1.00 96.56 103 PRO A N 1
ATOM 801 C CA . PRO A 1 103 ? -1.696 -1.673 -10.608 1.00 96.56 103 PRO A CA 1
ATOM 802 C C . PRO A 1 103 ? -1.207 -0.359 -11.236 1.00 96.56 103 PRO A C 1
ATOM 804 O O . PRO A 1 103 ? -0.010 -0.083 -11.190 1.00 96.56 103 PRO A O 1
ATOM 807 N N . GLN A 1 104 ? -2.100 0.478 -11.781 1.00 97.19 104 GLN A N 1
ATOM 808 C CA . GLN A 1 104 ? -1.737 1.788 -12.345 1.00 97.19 104 GLN A CA 1
ATOM 809 C C . GLN A 1 104 ? -1.196 2.769 -11.287 1.00 97.19 104 GLN A C 1
ATOM 811 O O . GLN A 1 104 ? -0.400 3.659 -11.593 1.00 97.19 104 GLN A O 1
ATOM 816 N N . ASP A 1 105 ? -1.628 2.608 -10.034 1.00 97.88 105 ASP A N 1
ATOM 817 C CA . ASP A 1 105 ? -1.337 3.518 -8.926 1.00 97.88 105 ASP A CA 1
ATOM 818 C C . ASP A 1 105 ? -0.079 3.106 -8.143 1.00 97.88 105 ASP A C 1
ATOM 820 O O . ASP A 1 105 ? 0.451 3.896 -7.357 1.00 97.88 105 ASP A O 1
ATOM 824 N N . VAL A 1 106 ? 0.456 1.907 -8.393 1.00 97.06 106 VAL A N 1
ATOM 825 C CA . VAL A 1 106 ? 1.739 1.465 -7.830 1.00 97.06 106 VAL A CA 1
ATOM 826 C C . VAL A 1 106 ? 2.872 2.315 -8.403 1.00 97.06 106 VAL A C 1
ATOM 828 O O . VAL A 1 106 ? 2.860 2.679 -9.579 1.00 97.06 106 VAL A O 1
ATOM 831 N N . VAL A 1 107 ? 3.823 2.690 -7.550 1.00 96.75 107 VAL A N 1
ATOM 832 C CA . VAL A 1 107 ? 4.938 3.584 -7.890 1.00 96.75 107 VAL A CA 1
ATOM 833 C C . VAL A 1 107 ? 6.273 2.861 -7.840 1.00 96.75 107 VAL A C 1
ATOM 835 O O . VAL A 1 107 ? 7.089 3.072 -8.731 1.00 96.75 107 VAL A O 1
ATOM 838 N N . SER A 1 108 ? 6.498 2.037 -6.816 1.00 94.94 108 SER A N 1
ATOM 839 C CA . SER A 1 108 ? 7.707 1.219 -6.708 1.00 94.94 108 SER A CA 1
ATOM 840 C C . SER A 1 108 ? 7.529 0.047 -5.741 1.00 94.94 108 SER A C 1
ATOM 842 O O . SER A 1 108 ? 6.751 0.126 -4.781 1.00 94.94 108 SER A O 1
ATOM 844 N N . VAL A 1 109 ? 8.293 -1.021 -5.961 1.00 92.38 109 VAL A N 1
ATOM 845 C CA . VAL A 1 109 ? 8.411 -2.185 -5.068 1.00 92.38 109 VAL A CA 1
ATOM 846 C C . VAL A 1 109 ? 9.843 -2.225 -4.518 1.00 92.38 109 VAL A C 1
ATOM 848 O O . VAL A 1 109 ? 10.782 -2.576 -5.244 1.00 92.38 109 VAL A O 1
ATOM 851 N N . PRO A 1 110 ? 10.053 -1.798 -3.255 1.00 87.88 110 PRO A N 1
ATOM 852 C CA . PRO A 1 110 ? 11.362 -1.838 -2.616 1.00 87.88 110 PRO A CA 1
ATOM 853 C C . PRO A 1 110 ? 12.010 -3.227 -2.653 1.00 87.88 110 PRO A C 1
ATOM 855 O O . PRO A 1 110 ? 11.365 -4.231 -2.366 1.00 87.88 110 PRO A O 1
ATOM 858 N N . SER A 1 111 ? 13.309 -3.275 -2.955 1.00 80.44 111 SER A N 1
ATOM 859 C CA . SER A 1 111 ? 14.073 -4.530 -3.040 1.00 80.44 111 SER A CA 1
ATOM 860 C C . SER A 1 111 ? 14.602 -5.038 -1.696 1.00 80.44 111 SER A C 1
ATOM 862 O O . SER A 1 111 ? 15.185 -6.110 -1.636 1.00 80.44 111 SER A O 1
ATOM 864 N N . ASP A 1 112 ? 14.505 -4.234 -0.637 1.00 73.75 112 ASP A N 1
ATOM 865 C CA . ASP A 1 112 ? 15.167 -4.459 0.656 1.00 73.75 112 ASP A CA 1
ATOM 866 C C . ASP A 1 112 ? 14.385 -5.364 1.617 1.00 73.75 112 ASP A C 1
ATOM 868 O O . ASP A 1 112 ? 14.824 -5.601 2.739 1.00 73.75 112 ASP A O 1
ATOM 872 N N . CYS A 1 113 ? 13.204 -5.809 1.208 1.00 63.22 113 CYS A N 1
ATOM 873 C CA . CYS A 1 113 ? 12.280 -6.577 2.030 1.00 63.22 113 CYS A CA 1
ATOM 874 C C . CYS A 1 113 ? 11.689 -7.742 1.240 1.00 63.22 113 CYS A C 1
ATOM 876 O O . CYS A 1 113 ? 10.479 -7.914 1.263 1.00 63.22 113 CYS A O 1
ATOM 878 N N . ASP A 1 114 ? 12.522 -8.438 0.460 1.00 71.81 114 ASP A N 1
ATOM 879 C CA . ASP A 1 114 ? 12.146 -9.620 -0.330 1.00 71.81 114 ASP A CA 1
ATOM 880 C C . ASP A 1 114 ? 10.898 -9.423 -1.208 1.00 71.81 114 ASP A C 1
ATOM 882 O O . ASP A 1 114 ? 10.136 -10.349 -1.446 1.00 71.81 114 ASP A O 1
ATOM 886 N N . CYS A 1 115 ? 10.685 -8.192 -1.692 1.00 70.62 115 CYS A N 1
ATOM 887 C CA . CYS A 1 115 ? 9.486 -7.806 -2.436 1.00 70.62 115 CYS A CA 1
ATOM 888 C C . CYS A 1 115 ? 8.176 -8.059 -1.661 1.00 70.62 115 CYS A C 1
ATOM 890 O O . CYS A 1 115 ? 7.147 -8.301 -2.264 1.00 70.62 115 CYS A O 1
ATOM 892 N N . GLU A 1 116 ? 8.161 -7.946 -0.333 1.00 81.00 116 GLU A N 1
ATOM 893 C CA . GLU A 1 116 ? 6.938 -8.159 0.454 1.00 81.00 116 GLU A CA 1
ATOM 894 C C . GLU A 1 116 ? 6.126 -6.867 0.698 1.00 81.00 116 GLU A C 1
ATOM 896 O O . GLU A 1 116 ? 5.036 -6.895 1.280 1.00 81.00 116 GLU A O 1
ATOM 901 N N . LYS A 1 117 ? 6.624 -5.699 0.264 1.00 90.06 117 LYS A N 1
ATOM 902 C CA . LYS A 1 117 ? 5.923 -4.407 0.378 1.00 90.06 117 LYS A CA 1
ATOM 903 C C . LYS A 1 117 ? 5.993 -3.610 -0.916 1.00 90.06 117 LYS A C 1
ATOM 905 O O . LYS A 1 117 ? 6.921 -3.761 -1.701 1.00 90.06 117 LYS A O 1
ATOM 910 N N . LEU A 1 118 ? 5.068 -2.672 -1.079 1.00 93.69 118 LEU A N 1
ATOM 911 C CA . LEU A 1 118 ? 5.054 -1.723 -2.188 1.00 93.69 118 LEU A CA 1
ATOM 912 C C . LEU A 1 118 ? 4.738 -0.300 -1.727 1.00 93.69 118 LEU A C 1
ATOM 914 O O . LEU A 1 118 ? 4.235 -0.062 -0.623 1.00 93.69 118 LEU A O 1
ATOM 918 N N . ARG A 1 119 ? 5.013 0.653 -2.616 1.00 95.62 119 ARG A N 1
ATOM 919 C CA . ARG A 1 119 ? 4.606 2.055 -2.526 1.00 95.62 119 ARG A CA 1
ATOM 920 C C . ARG A 1 119 ? 3.577 2.343 -3.613 1.00 95.62 119 ARG A C 1
ATOM 922 O O . ARG A 1 119 ? 3.849 2.149 -4.794 1.00 95.62 119 ARG A O 1
ATOM 929 N N . THR A 1 120 ? 2.412 2.842 -3.218 1.00 97.06 120 THR A N 1
ATOM 930 C CA . THR A 1 120 ? 1.348 3.288 -4.130 1.00 97.06 120 THR A CA 1
ATOM 931 C C . THR A 1 120 ? 1.013 4.761 -3.892 1.00 97.06 120 THR A C 1
ATOM 933 O O . THR A 1 120 ? 1.333 5.327 -2.841 1.00 97.06 120 THR A O 1
ATOM 936 N N . CYS A 1 121 ? 0.386 5.412 -4.871 1.00 97.56 121 CYS A N 1
ATOM 937 C CA . CYS A 1 121 ? -0.217 6.730 -4.699 1.00 97.56 121 CYS A CA 1
ATOM 938 C C . CYS A 1 121 ? -1.702 6.681 -4.330 1.00 97.56 121 CYS A C 1
ATOM 940 O O . CYS A 1 121 ? -2.233 7.709 -3.906 1.00 97.56 121 CYS A O 1
ATOM 942 N N . LYS A 1 122 ? -2.358 5.520 -4.453 1.00 98.31 122 LYS A N 1
ATOM 943 C CA . LYS A 1 122 ? -3.780 5.349 -4.142 1.00 98.31 122 LYS A CA 1
ATOM 944 C C . LYS A 1 122 ? -4.129 3.913 -3.745 1.00 98.31 122 LYS A C 1
ATOM 946 O O . LYS A 1 122 ? -3.617 2.960 -4.331 1.00 98.31 122 LYS A O 1
ATOM 951 N N . TYR A 1 123 ? -5.019 3.764 -2.768 1.00 98.31 123 TYR A N 1
ATOM 952 C CA . TYR A 1 123 ? -5.708 2.506 -2.468 1.00 98.31 123 TYR A CA 1
ATOM 953 C C . TYR A 1 123 ? -7.072 2.760 -1.826 1.00 98.31 123 TYR A C 1
ATOM 955 O O . TYR A 1 123 ? -7.329 3.837 -1.281 1.00 98.31 123 TYR A O 1
ATOM 963 N N . GLU A 1 124 ? -7.919 1.739 -1.844 1.00 98.50 124 GLU A N 1
ATOM 964 C CA . GLU A 1 124 ? -9.193 1.697 -1.128 1.00 98.50 124 GLU A CA 1
ATOM 965 C C . GLU A 1 124 ? -9.125 0.664 -0.002 1.00 98.50 124 GLU A C 1
ATOM 967 O O . GLU A 1 124 ? -8.646 -0.449 -0.210 1.00 98.50 124 GLU A O 1
ATOM 972 N N . VAL A 1 125 ? -9.603 1.008 1.191 1.00 98.12 125 VAL A N 1
ATOM 973 C CA . VAL A 1 125 ? -9.741 0.049 2.290 1.00 98.12 125 VAL A CA 1
ATOM 974 C C . VAL A 1 125 ? -11.049 -0.712 2.126 1.00 98.12 125 VAL A C 1
ATOM 976 O O . VAL A 1 125 ? -12.123 -0.138 2.279 1.00 98.12 125 VAL A O 1
ATOM 979 N N . VAL A 1 126 ? -10.973 -2.013 1.863 1.00 97.44 126 VAL A N 1
ATOM 980 C CA . VAL A 1 126 ? -12.150 -2.837 1.536 1.00 97.44 126 VAL A CA 1
ATOM 981 C C . VAL A 1 126 ? -12.616 -3.722 2.688 1.00 97.44 126 VAL A C 1
ATOM 983 O O . VAL A 1 126 ? -13.731 -4.235 2.659 1.00 97.44 126 VAL A O 1
ATOM 986 N N . GLY A 1 127 ? -11.804 -3.886 3.733 1.00 95.69 127 GLY A N 1
ATOM 987 C CA . GLY A 1 127 ? -12.195 -4.694 4.881 1.00 95.69 127 GLY A CA 1
ATOM 988 C C . GLY A 1 127 ? -11.211 -4.641 6.038 1.00 95.69 127 GLY A C 1
ATOM 989 O O . GLY A 1 127 ? -10.069 -4.207 5.896 1.00 95.69 127 GLY A O 1
ATOM 990 N N . LEU A 1 128 ? -11.671 -5.107 7.195 1.00 94.19 128 LEU A N 1
ATOM 991 C CA . LEU A 1 128 ? -10.819 -5.401 8.340 1.00 94.19 128 LEU A CA 1
ATOM 992 C C . LEU A 1 128 ? -10.365 -6.858 8.240 1.00 94.19 128 LEU A C 1
ATOM 994 O O . LEU A 1 128 ? -11.183 -7.747 8.005 1.00 94.19 128 LEU A O 1
ATOM 998 N N . TYR A 1 129 ? -9.079 -7.108 8.444 1.00 90.81 129 TYR A N 1
ATOM 999 C CA . TYR A 1 129 ? -8.564 -8.464 8.543 1.00 90.81 129 TYR A CA 1
ATOM 1000 C C . TYR A 1 129 ? -8.947 -9.054 9.908 1.00 90.81 129 TYR A C 1
ATOM 1002 O O . TYR A 1 129 ? -8.513 -8.555 10.945 1.00 90.81 129 TYR A O 1
ATOM 1010 N N . GLN A 1 130 ? -9.781 -10.097 9.914 1.00 83.62 130 GLN A N 1
ATOM 1011 C CA . GLN A 1 130 ? -10.299 -10.735 11.136 1.00 83.62 130 GLN A CA 1
ATOM 1012 C C . GLN A 1 130 ? -9.623 -12.081 11.464 1.00 83.62 130 GLN A C 1
ATOM 1014 O O . GLN A 1 130 ? -10.069 -12.780 12.370 1.00 83.62 130 GLN A O 1
ATOM 1019 N N . GLY A 1 131 ? -8.551 -12.452 10.756 1.00 72.62 131 GLY A N 1
ATOM 1020 C CA . GLY A 1 131 ? -7.985 -13.806 10.793 1.00 72.62 131 GLY A CA 1
ATOM 1021 C C . GLY A 1 131 ? -8.380 -14.617 9.558 1.00 72.62 131 GLY A C 1
ATOM 1022 O O . GLY A 1 131 ? -8.687 -14.011 8.537 1.00 72.62 131 GLY A O 1
ATOM 1023 N N . GLU A 1 132 ? -8.303 -15.955 9.654 1.00 53.34 132 GLU A N 1
ATOM 1024 C CA . GLU A 1 132 ? -8.320 -16.928 8.540 1.00 53.34 132 GLU A CA 1
ATOM 1025 C C . GLU A 1 132 ? -8.965 -16.414 7.246 1.00 53.34 132 GLU A C 1
ATOM 1027 O O . GLU A 1 132 ? -10.185 -16.294 7.125 1.00 53.34 132 GLU A O 1
ATOM 1032 N N . LEU A 1 133 ? -8.117 -16.135 6.254 1.00 48.81 133 LEU A N 1
ATOM 1033 C CA . LEU A 1 133 ? -8.582 -15.862 4.904 1.00 48.81 133 LEU A CA 1
ATOM 1034 C C . LEU A 1 133 ? -9.291 -17.108 4.362 1.00 48.81 133 LEU A C 1
ATOM 1036 O O . LEU A 1 133 ? -8.765 -18.218 4.516 1.00 48.81 133 LEU A O 1
ATOM 1040 N N . PRO A 1 134 ? -10.426 -16.957 3.657 1.00 41.12 134 PRO A N 1
ATOM 1041 C CA . PRO A 1 134 ? -10.853 -17.999 2.744 1.00 41.12 134 PRO A CA 1
ATOM 1042 C C . PRO A 1 134 ? -9.675 -18.294 1.811 1.00 41.12 134 PRO A C 1
ATOM 1044 O O . PRO A 1 134 ? -9.056 -17.374 1.270 1.00 41.12 134 PRO A O 1
ATOM 1047 N N . LYS A 1 135 ? -9.351 -19.587 1.661 1.00 40.81 135 LYS A N 1
ATOM 1048 C CA . LYS A 1 135 ? -8.465 -20.091 0.600 1.00 40.81 135 LYS A CA 1
ATOM 1049 C C . LYS A 1 135 ? -8.760 -19.316 -0.688 1.00 40.81 135 LYS A C 1
ATOM 1051 O O . LYS A 1 135 ? -9.942 -19.025 -0.898 1.00 40.81 135 LYS A O 1
ATOM 1056 N N . PRO A 1 136 ? -7.742 -18.986 -1.510 1.00 42.25 136 PRO A N 1
ATOM 1057 C CA . PRO A 1 136 ? -7.930 -18.183 -2.715 1.00 42.25 136 PRO A CA 1
ATOM 1058 C C . PRO A 1 136 ? -9.225 -18.604 -3.409 1.00 42.25 136 PRO A C 1
ATOM 1060 O O . PRO A 1 136 ? -9.411 -19.789 -3.693 1.00 42.25 136 PRO A O 1
ATOM 1063 N N . LEU A 1 137 ? -10.153 -17.653 -3.572 1.00 39.59 137 LEU A N 1
ATOM 1064 C CA . LEU A 1 137 ? -11.436 -17.841 -4.251 1.00 39.59 137 LEU A CA 1
ATOM 1065 C C . LEU A 1 137 ? -11.164 -18.000 -5.750 1.00 39.59 137 LEU A C 1
ATOM 1067 O O . LEU A 1 137 ? -11.560 -17.182 -6.569 1.00 39.59 137 LEU A O 1
ATOM 1071 N N . TYR A 1 138 ? -10.435 -19.048 -6.104 1.00 40.66 138 TYR A N 1
ATOM 1072 C CA . TYR A 1 138 ? -10.276 -19.495 -7.464 1.00 40.66 138 TYR A CA 1
ATOM 1073 C C . TYR A 1 138 ? -10.913 -20.874 -7.560 1.00 40.66 138 TYR A C 1
ATOM 1075 O O . TYR A 1 138 ? -10.286 -21.906 -7.333 1.00 40.66 138 TYR A O 1
ATOM 1083 N N . LYS A 1 139 ? -12.205 -20.876 -7.881 1.00 40.06 139 LYS A N 1
ATOM 1084 C CA . LYS A 1 139 ? -12.767 -21.940 -8.702 1.00 40.06 139 LYS A CA 1
ATOM 1085 C C . LYS A 1 139 ? -12.636 -21.466 -10.146 1.00 40.06 139 LYS A C 1
ATOM 1087 O O . LYS A 1 139 ? -13.558 -20.860 -10.677 1.00 40.06 139 LYS A O 1
ATOM 1092 N N . ALA A 1 140 ? -11.511 -21.763 -10.791 1.00 42.47 140 ALA A N 1
ATOM 1093 C CA . ALA A 1 140 ? -11.653 -22.177 -12.178 1.00 42.47 140 ALA A CA 1
ATOM 1094 C C . ALA A 1 140 ? -12.332 -23.540 -12.127 1.00 42.47 140 ALA A C 1
ATOM 1096 O O . ALA A 1 140 ? -11.678 -24.574 -12.019 1.00 42.47 140 ALA A O 1
ATOM 1097 N N . GLU A 1 141 ? -13.660 -23.544 -12.155 1.00 40.25 141 GLU A N 1
ATOM 1098 C CA . GLU A 1 141 ? -14.336 -24.651 -12.813 1.00 40.25 141 GLU A CA 1
ATOM 1099 C C . GLU A 1 141 ? -13.996 -24.489 -14.293 1.00 40.25 141 GLU A C 1
ATOM 1101 O O . GLU A 1 141 ? -14.691 -23.828 -15.056 1.00 40.25 141 GLU A O 1
ATOM 1106 N N . PHE A 1 142 ? -12.836 -25.019 -14.675 1.00 41.12 142 PHE A N 1
ATOM 1107 C CA . PHE A 1 142 ? -12.659 -25.460 -16.039 1.00 41.12 142 PHE A CA 1
ATOM 1108 C C . PHE A 1 142 ? -13.598 -26.661 -16.153 1.00 41.12 142 PHE A C 1
ATOM 1110 O O . PHE A 1 142 ? -13.259 -27.765 -15.722 1.00 41.12 142 PHE A O 1
ATOM 1117 N N . GLU A 1 143 ? -14.821 -26.434 -16.634 1.00 43.03 143 GLU A N 1
ATOM 1118 C CA . GLU A 1 143 ? -15.586 -27.508 -17.252 1.00 43.03 143 GLU A CA 1
ATOM 1119 C C . GLU A 1 143 ? -14.768 -27.925 -18.472 1.00 43.03 143 GLU A C 1
ATOM 1121 O O . GLU A 1 143 ? -14.850 -27.349 -19.555 1.00 43.03 143 GLU A O 1
ATOM 1126 N N . ALA A 1 144 ? -13.875 -28.889 -18.255 1.00 41.81 144 ALA A N 1
ATOM 1127 C CA . ALA A 1 144 ? -13.421 -29.747 -19.321 1.00 41.81 144 ALA A CA 1
ATOM 1128 C C . ALA A 1 144 ? -14.667 -30.510 -19.766 1.00 41.81 144 ALA A C 1
ATOM 1130 O O . ALA A 1 144 ? -14.975 -31.571 -19.221 1.00 41.81 144 ALA A O 1
ATOM 1131 N N . ASP A 1 145 ? -15.423 -29.913 -20.690 1.00 36.03 145 ASP A N 1
ATOM 1132 C CA . ASP A 1 145 ? -16.419 -30.636 -21.457 1.00 36.03 145 ASP A CA 1
ATOM 1133 C C . ASP A 1 145 ? -15.711 -31.868 -22.008 1.00 36.03 145 ASP A C 1
ATOM 1135 O O . ASP A 1 145 ? -14.778 -31.799 -22.813 1.00 36.03 145 ASP A O 1
ATOM 1139 N N . SER A 1 146 ? -16.110 -33.006 -21.460 1.00 43.66 146 SER A N 1
ATOM 1140 C CA . SER A 1 146 ? -15.631 -34.321 -21.814 1.00 43.66 146 SER A CA 1
ATOM 1141 C C . SER A 1 146 ? -16.105 -34.639 -23.228 1.00 43.66 146 SER A C 1
ATOM 1143 O O . SER A 1 146 ? -17.115 -35.316 -23.408 1.00 43.66 146 SER A O 1
ATOM 1145 N N . TYR A 1 147 ? -15.378 -34.164 -24.232 1.00 40.09 147 TYR A N 1
ATOM 1146 C CA . TYR A 1 147 ? -15.390 -34.780 -25.549 1.00 40.09 147 TYR A CA 1
ATOM 1147 C C . TYR A 1 147 ? -14.345 -35.885 -25.537 1.00 40.09 147 TYR A C 1
ATOM 1149 O O . TYR A 1 147 ? -13.179 -35.681 -25.862 1.00 40.09 147 TYR A O 1
ATOM 1157 N N . VAL A 1 148 ? -14.781 -37.064 -25.105 1.00 39.66 148 VAL A N 1
ATOM 1158 C CA . VAL A 1 148 ? -14.211 -38.297 -25.632 1.00 39.66 148 VAL A CA 1
ATOM 1159 C C . VAL A 1 148 ? -15.211 -38.772 -26.673 1.00 39.66 148 VAL A C 1
ATOM 1161 O O . VAL A 1 148 ? -16.245 -39.334 -26.321 1.00 39.66 148 VAL A O 1
ATOM 1164 N N . ASP A 1 149 ? -14.924 -38.480 -27.936 1.00 37.94 149 ASP A N 1
ATOM 1165 C CA . ASP A 1 149 ? -15.311 -39.378 -29.015 1.00 37.94 149 ASP A CA 1
ATOM 1166 C C . ASP A 1 149 ? -14.016 -39.791 -29.718 1.00 37.94 149 ASP A C 1
ATOM 1168 O O . ASP A 1 149 ? -13.175 -38.954 -30.056 1.00 37.94 149 ASP A O 1
ATOM 1172 N N . GLU A 1 150 ? -13.806 -41.100 -29.773 1.00 49.97 150 GLU A N 1
ATOM 1173 C CA . GLU A 1 150 ? -12.629 -41.766 -30.312 1.00 49.97 150 GLU A CA 1
ATOM 1174 C C . GLU A 1 150 ? -12.675 -41.692 -31.841 1.00 49.97 150 GLU A C 1
ATOM 1176 O O . GLU A 1 150 ? -13.391 -42.478 -32.442 1.00 49.97 150 GLU A O 1
ATOM 1181 N N . ASP A 1 151 ? -11.928 -40.784 -32.474 1.00 48.25 151 ASP A N 1
ATOM 1182 C CA . ASP A 1 151 ? -11.261 -41.039 -33.762 1.00 48.25 151 ASP A CA 1
ATOM 1183 C C . ASP A 1 151 ? -10.418 -39.829 -34.217 1.00 48.25 151 ASP A C 1
ATOM 1185 O O . ASP A 1 151 ? -10.818 -38.677 -34.080 1.00 48.25 151 ASP A O 1
ATOM 1189 N N . GLU A 1 152 ? -9.249 -40.134 -34.786 1.00 40.91 152 GLU A N 1
ATOM 1190 C CA . GLU A 1 152 ? -8.288 -39.240 -35.464 1.00 40.91 152 GLU A CA 1
ATOM 1191 C C . GLU A 1 152 ? -7.414 -38.303 -34.600 1.00 40.91 152 GLU A C 1
ATOM 1193 O O . GLU A 1 152 ? -7.670 -37.124 -34.363 1.00 40.91 152 GLU A O 1
ATOM 1198 N N . HIS A 1 153 ? -6.254 -38.841 -34.219 1.00 46.03 153 HIS A N 1
ATOM 1199 C CA . HIS A 1 153 ? -5.101 -38.090 -33.736 1.00 46.03 153 HIS A CA 1
ATOM 1200 C C . HIS A 1 153 ? -4.440 -37.350 -34.914 1.00 46.03 153 HIS A C 1
ATOM 1202 O O . HIS A 1 153 ? -3.606 -37.926 -35.611 1.00 46.03 153 HIS A O 1
ATOM 1208 N N . GLN A 1 154 ? -4.787 -36.080 -35.137 1.00 40.78 154 GLN A N 1
ATOM 1209 C CA . GLN A 1 154 ? -4.009 -35.201 -36.014 1.00 40.78 154 GLN A CA 1
ATOM 1210 C C . GLN A 1 154 ? -3.665 -33.907 -35.281 1.00 40.78 154 GLN A C 1
ATOM 1212 O O . GLN A 1 154 ? -4.488 -33.013 -35.085 1.00 40.78 154 GLN A O 1
ATOM 1217 N N . THR A 1 155 ? -2.425 -33.842 -34.810 1.00 36.97 155 THR A N 1
ATOM 1218 C CA . THR A 1 155 ? -1.864 -32.670 -34.152 1.00 36.97 155 THR A CA 1
ATOM 1219 C C . THR A 1 155 ? -1.473 -31.627 -35.192 1.00 36.97 155 THR A C 1
ATOM 1221 O O . THR A 1 155 ? -0.825 -31.932 -36.184 1.00 36.97 155 THR A O 1
ATOM 1224 N N . VAL A 1 156 ? -1.772 -30.355 -34.918 1.00 40.22 156 VAL A N 1
ATOM 1225 C CA . VAL A 1 156 ? -1.358 -29.173 -35.713 1.00 40.22 156 VAL A CA 1
ATOM 1226 C C . VAL A 1 156 ? 0.172 -28.932 -35.655 1.00 40.22 156 VAL A C 1
ATOM 1228 O O . VAL A 1 156 ? 0.679 -27.897 -36.070 1.00 40.22 156 VAL A O 1
ATOM 1231 N N . TYR A 1 157 ? 0.923 -29.901 -35.127 1.00 44.19 157 TYR A N 1
ATOM 1232 C CA . TYR A 1 157 ? 2.382 -29.952 -35.115 1.00 44.19 157 TYR A CA 1
ATOM 1233 C C . TYR A 1 157 ? 2.963 -30.674 -36.345 1.00 44.19 157 TYR A C 1
ATOM 1235 O O . TYR A 1 157 ? 4.173 -30.640 -36.527 1.00 44.19 157 TYR A O 1
ATOM 1243 N N . ASP A 1 158 ? 2.122 -31.259 -37.208 1.00 45.41 158 ASP A N 1
ATOM 1244 C CA . ASP A 1 158 ? 2.556 -32.080 -38.352 1.00 45.41 158 ASP A CA 1
ATOM 1245 C C . ASP A 1 158 ? 2.613 -31.321 -39.703 1.00 45.41 158 ASP A C 1
ATOM 1247 O O . ASP A 1 158 ? 2.734 -31.951 -40.751 1.00 45.41 158 ASP A O 1
ATOM 1251 N N . GLU A 1 159 ? 2.503 -29.981 -39.722 1.00 46.41 159 GLU A N 1
ATOM 1252 C CA . GLU A 1 159 ? 2.541 -29.186 -40.976 1.00 46.41 159 GLU A CA 1
ATOM 1253 C C . GLU A 1 159 ? 3.893 -28.499 -41.260 1.00 46.41 159 GLU A C 1
ATOM 1255 O O . GLU A 1 159 ? 4.125 -28.036 -42.375 1.00 46.41 159 GLU A O 1
ATOM 1260 N N . TYR A 1 160 ? 4.834 -28.486 -40.316 1.00 48.25 160 TYR A N 1
ATOM 1261 C CA . TYR A 1 160 ? 6.217 -28.118 -40.631 1.00 48.25 160 TYR A CA 1
ATOM 1262 C C . TYR A 1 160 ? 7.015 -29.400 -40.815 1.00 48.25 160 TYR A C 1
ATOM 1264 O O . TYR A 1 160 ? 7.332 -30.085 -39.847 1.00 48.25 160 TYR A O 1
ATOM 1272 N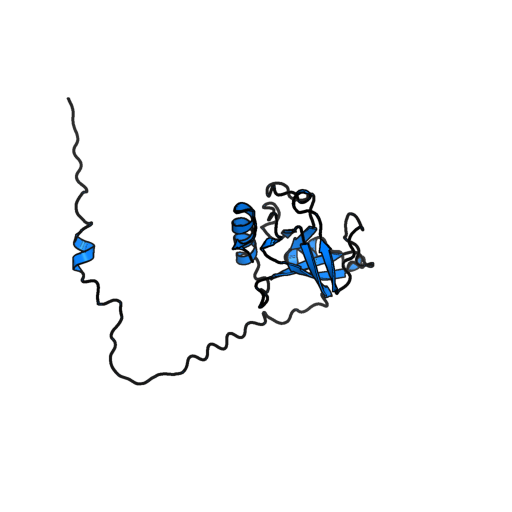 N . GLY A 1 161 ? 7.274 -29.740 -42.077 1.00 46.88 161 GLY A N 1
ATOM 1273 C CA . GLY A 1 161 ? 8.129 -30.861 -42.433 1.00 46.88 161 GLY A CA 1
ATOM 1274 C C . GLY A 1 161 ? 9.515 -30.738 -41.791 1.00 46.88 161 GLY A C 1
ATOM 1275 O O . GLY A 1 161 ? 10.020 -29.634 -41.561 1.00 46.88 161 GLY A O 1
ATOM 1276 N N . ASP A 1 162 ? 10.109 -31.896 -41.499 1.00 50.38 162 ASP A N 1
ATOM 1277 C CA . ASP A 1 162 ? 11.469 -32.082 -40.960 1.00 50.38 162 ASP A CA 1
ATOM 1278 C C . ASP A 1 162 ? 12.540 -31.280 -41.737 1.00 50.38 162 ASP A C 1
ATOM 1280 O O . ASP A 1 162 ? 13.582 -30.904 -41.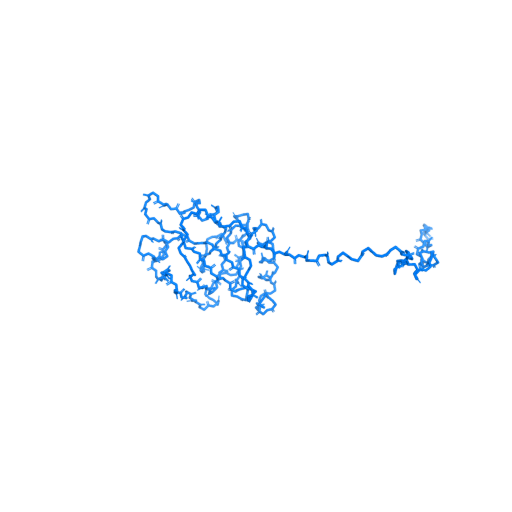210 1.00 50.38 162 ASP A O 1
ATOM 1284 N N . ASP A 1 163 ? 12.236 -30.932 -42.983 1.00 47.00 163 ASP A N 1
ATOM 1285 C CA . ASP A 1 163 ? 13.008 -30.133 -43.927 1.00 47.00 163 ASP A CA 1
ATOM 1286 C C . ASP A 1 163 ? 13.181 -28.641 -43.554 1.00 47.00 163 ASP A C 1
ATOM 1288 O O . ASP A 1 163 ? 13.935 -27.930 -44.223 1.00 47.00 163 ASP A O 1
ATOM 1292 N N . TYR A 1 164 ? 12.550 -28.141 -42.481 1.00 50.72 164 TYR A N 1
ATOM 1293 C CA . TYR A 1 164 ? 12.805 -26.778 -41.975 1.00 50.72 164 TYR A CA 1
ATOM 1294 C C . TYR A 1 164 ? 14.043 -26.682 -41.062 1.00 50.72 164 TYR A C 1
ATOM 1296 O O . TYR A 1 164 ? 14.662 -25.618 -40.983 1.00 50.72 164 TYR A O 1
ATOM 1304 N N . TRP A 1 165 ? 14.425 -27.769 -40.382 1.00 48.53 165 TRP A N 1
ATOM 1305 C CA . TRP A 1 165 ? 15.557 -27.771 -39.443 1.00 48.53 165 TRP A CA 1
ATOM 1306 C C . TRP A 1 165 ? 16.915 -28.000 -40.124 1.00 48.53 165 TRP A C 1
ATOM 1308 O O . TRP A 1 165 ? 17.919 -27.490 -39.636 1.00 48.53 165 TRP A O 1
ATOM 1318 N N . ASP A 1 166 ? 16.933 -28.623 -41.307 1.00 52.53 166 ASP A N 1
ATOM 1319 C CA . ASP A 1 166 ? 18.138 -28.831 -42.134 1.00 52.53 166 ASP A CA 1
ATOM 1320 C C . ASP A 1 166 ? 18.724 -27.530 -42.729 1.00 52.53 166 ASP A C 1
ATOM 1322 O O . ASP A 1 166 ? 19.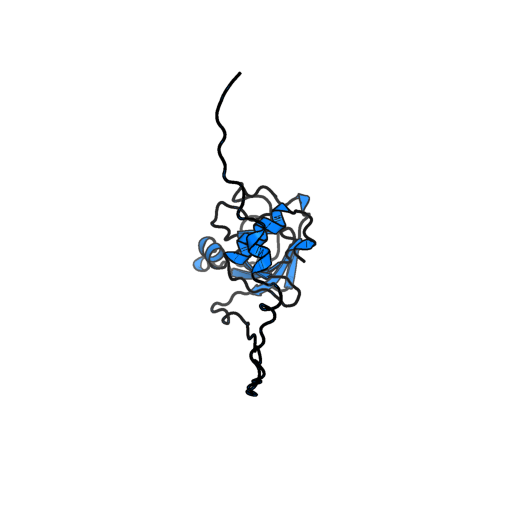746 -27.553 -43.412 1.00 52.53 166 ASP A O 1
ATOM 1326 N N . GLN A 1 167 ? 18.089 -26.373 -42.505 1.00 51.94 167 GLN A N 1
ATOM 1327 C CA . GLN A 1 167 ? 18.532 -25.084 -43.050 1.00 51.94 167 GLN A CA 1
ATOM 1328 C C . GLN A 1 167 ? 19.450 -24.286 -42.108 1.00 51.94 167 GLN A C 1
ATOM 1330 O O . GLN A 1 167 ? 19.903 -23.206 -42.485 1.00 51.94 167 GLN A O 1
ATOM 1335 N N . PHE A 1 168 ? 19.709 -24.787 -40.895 1.00 52.62 168 PHE A N 1
ATOM 1336 C CA . PHE A 1 168 ? 20.511 -24.094 -39.876 1.00 52.62 168 PHE A CA 1
ATOM 1337 C C . PHE A 1 168 ? 21.738 -24.881 -39.387 1.00 52.62 168 PHE A C 1
ATOM 1339 O O . PHE A 1 168 ? 22.412 -24.405 -38.478 1.00 52.62 168 PHE A O 1
ATOM 1346 N N . ASP A 1 169 ? 22.045 -26.027 -40.001 1.00 56.34 169 ASP A N 1
ATOM 1347 C CA . ASP A 1 169 ? 23.139 -26.926 -39.593 1.00 56.34 169 ASP A CA 1
ATOM 1348 C C . ASP A 1 169 ? 24.365 -26.892 -40.535 1.00 56.34 169 ASP A C 1
ATOM 1350 O O . ASP A 1 169 ? 25.102 -27.867 -40.635 1.00 56.34 169 ASP A O 1
ATOM 1354 N N . ASP A 1 170 ? 24.626 -25.760 -41.197 1.00 52.91 170 ASP A N 1
ATOM 1355 C CA . ASP A 1 170 ? 25.897 -25.524 -41.903 1.00 52.91 170 ASP A CA 1
ATOM 1356 C C . ASP A 1 170 ? 26.386 -24.092 -41.627 1.00 52.91 170 ASP A C 1
ATOM 1358 O O . ASP A 1 170 ? 25.838 -23.121 -42.149 1.00 52.91 170 ASP A O 1
ATOM 1362 N N . ASP A 1 171 ? 27.322 -23.976 -40.680 1.00 49.53 171 ASP A N 1
ATOM 1363 C CA . ASP A 1 171 ? 28.563 -23.185 -40.781 1.00 49.53 171 ASP A CA 1
ATOM 1364 C C . ASP A 1 171 ? 29.225 -23.072 -39.384 1.00 49.53 171 ASP A C 1
ATOM 1366 O O . ASP A 1 171 ? 29.334 -21.999 -38.784 1.00 49.53 171 ASP A O 1
ATOM 1370 N N . GLU A 1 172 ? 29.696 -24.206 -38.852 1.00 51.88 172 GLU A N 1
ATOM 1371 C CA . GLU A 1 172 ? 30.994 -24.222 -38.167 1.00 51.88 172 GLU A CA 1
ATOM 1372 C C . GLU A 1 172 ? 32.042 -24.621 -39.214 1.00 51.88 172 GLU A C 1
ATOM 1374 O O . GLU A 1 172 ? 32.233 -25.805 -39.469 1.00 51.88 172 GLU A O 1
ATOM 1379 N N . GLU A 1 173 ? 32.752 -23.652 -39.793 1.00 48.34 173 GLU A N 1
ATOM 1380 C CA . GLU A 1 173 ? 34.122 -23.890 -40.253 1.00 48.34 173 GLU A CA 1
ATOM 1381 C C . GLU A 1 173 ? 35.012 -22.697 -39.876 1.00 48.34 173 GLU A C 1
ATOM 1383 O O . GLU A 1 173 ? 34.825 -21.557 -40.309 1.00 48.34 173 GLU A O 1
ATOM 1388 N N . ASP A 1 174 ? 35.953 -23.008 -38.981 1.00 49.44 174 ASP A N 1
ATOM 1389 C CA . ASP A 1 174 ? 37.249 -22.359 -38.828 1.00 49.44 174 ASP A CA 1
ATOM 1390 C C . ASP A 1 174 ? 37.821 -21.942 -40.187 1.00 49.44 174 ASP A C 1
ATOM 1392 O O . ASP A 1 174 ? 37.830 -22.746 -41.110 1.00 49.44 174 ASP A O 1
ATOM 1396 N N . ASP A 1 175 ? 38.431 -20.758 -40.260 1.00 45.78 175 ASP A N 1
ATOM 1397 C CA . ASP A 1 175 ? 39.662 -20.642 -41.037 1.00 45.78 175 ASP A CA 1
ATOM 1398 C C . ASP A 1 175 ? 40.601 -19.568 -40.470 1.00 45.78 175 ASP A C 1
ATOM 1400 O O . ASP A 1 175 ? 40.314 -18.373 -40.355 1.00 45.78 175 ASP A O 1
ATOM 1404 N N . GLU A 1 176 ? 41.760 -20.086 -40.093 1.00 47.94 176 GLU A N 1
ATOM 1405 C CA . GLU A 1 176 ? 42.955 -19.473 -39.546 1.00 47.94 176 GLU A CA 1
ATOM 1406 C C . GLU A 1 176 ? 43.856 -18.928 -40.690 1.00 47.94 176 GLU A C 1
ATOM 1408 O O . GLU A 1 176 ? 43.910 -19.508 -41.772 1.00 47.94 176 GLU A O 1
ATOM 1413 N N . TYR A 1 177 ? 44.641 -17.879 -40.389 1.00 45.91 177 TYR A N 1
ATOM 1414 C CA . TYR A 1 177 ? 45.887 -17.387 -41.040 1.00 45.91 177 TYR A CA 1
ATOM 1415 C C . TYR A 1 177 ? 45.915 -16.195 -42.039 1.00 45.91 177 TYR A C 1
ATOM 1417 O O . TYR A 1 177 ? 45.506 -16.272 -43.192 1.00 45.91 177 TYR A O 1
ATOM 1425 N N . ASP A 1 178 ? 46.583 -15.130 -41.551 1.00 44.84 178 ASP A N 1
ATOM 1426 C CA . ASP A 1 178 ? 47.713 -14.333 -42.095 1.00 44.84 178 ASP A CA 1
ATOM 1427 C C . ASP A 1 178 ? 47.804 -13.920 -43.586 1.00 44.84 178 ASP A C 1
ATOM 1429 O O . ASP A 1 178 ? 48.110 -14.738 -44.455 1.00 44.84 178 ASP A O 1
ATOM 1433 N N . PHE A 1 179 ? 47.815 -12.593 -43.829 1.00 45.19 179 PHE A N 1
ATOM 1434 C CA . PHE A 1 179 ? 49.024 -11.831 -44.233 1.00 45.19 179 PHE A CA 1
ATOM 1435 C C . PHE A 1 179 ? 48.866 -10.310 -44.036 1.00 45.19 179 PHE A C 1
ATOM 1437 O O . PHE A 1 179 ? 47.762 -9.783 -44.308 1.00 45.19 179 PHE A O 1
#

Sequence (179 aa):
NLMENPSMQSQQELYDFLEHENLPVTEDGCFLAYKAVRSDFKDKWKGTFDNSVGQVCEMRRAKVDDNRKVGCSQG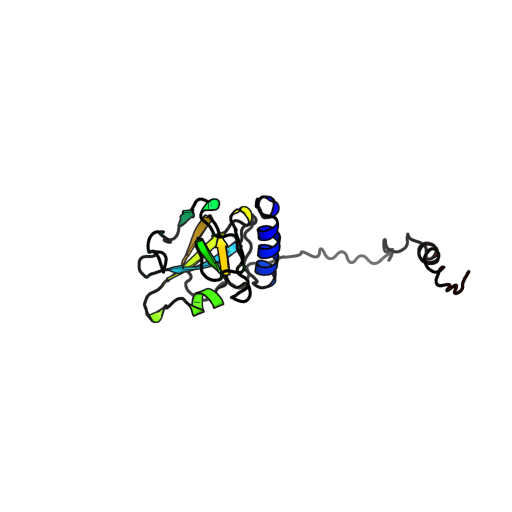LHAGALNYVANYGSVDAGDNIVIVKINPQDVVSVPSDCDCEKLRTCKYEVVGLYQGELPKPLYKAEFEADSYVDEDEHQTVYDEYGDDYWDQFDDDEEDDEYDF

Secondary structure (DSSP, 8-state):
-GGG-S-HHHHHHHHHHHHHS-PPBPTTS-EEEEEEE-TTSBBTTT--SB-STT-EEE--GGGS---TT-SS-SSEEEE-HHHHHHH--GGGT-EEEEEEE-GGGEEE--GGGTT-EEEESEEEEEEE--S---S--------------------TTSSS-GGGGGGS-----------